Protein AF-G2FKK1-F1 (afdb_monomer)

Radius of gyration: 11.89 Å; Cα contacts (8 Å, |Δi|>4): 87; chains: 1; bounding box: 27×24×29 Å

pLDDT: mean 93.06, std 8.42, range [44.0, 98.12]

Foldseek 3Di:
DWKWFWAQDPVGIWTWTDDVVDTDIDDDNDDDHDMDDDDPPDPPVVVCVVRVDD

Structure (mmCIF, N/CA/C/O backbone):
data_AF-G2FKK1-F1
#
_entry.id   AF-G2FKK1-F1
#
loop_
_atom_site.group_PDB
_atom_site.id
_atom_site.type_symbol
_atom_site.label_atom_id
_atom_site.label_alt_id
_atom_site.label_comp_id
_atom_site.label_asym_id
_atom_site.label_entity_id
_atom_site.label_seq_id
_atom_site.pdbx_PDB_ins_code
_atom_site.Cartn_x
_atom_site.Cartn_y
_atom_site.Cartn_z
_atom_site.occupancy
_atom_site.B_iso_or_equiv
_atom_site.auth_seq_id
_atom_site.auth_comp_id
_atom_site.auth_asym_id
_atom_site.auth_atom_id
_atom_site.pdbx_PDB_model_num
ATOM 1 N N . MET A 1 1 ? -10.528 -3.391 4.702 1.00 92.50 1 MET A N 1
ATOM 2 C CA . MET A 1 1 ? -9.622 -2.360 4.155 1.00 92.50 1 MET A CA 1
ATOM 3 C C . MET A 1 1 ? -9.285 -2.729 2.718 1.00 92.50 1 MET A C 1
ATOM 5 O O . MET A 1 1 ? -9.286 -3.913 2.405 1.00 92.50 1 MET A O 1
ATOM 9 N N . ARG A 1 2 ? -9.049 -1.753 1.846 1.00 97.25 2 ARG A N 1
ATOM 10 C CA . ARG A 1 2 ? -8.541 -1.945 0.482 1.00 97.25 2 ARG A CA 1
ATOM 11 C C . ARG A 1 2 ? -7.442 -0.925 0.232 1.00 97.25 2 ARG A C 1
ATOM 13 O O . ARG A 1 2 ? -7.512 0.167 0.789 1.00 97.25 2 ARG A O 1
ATOM 20 N N . ALA A 1 3 ? -6.480 -1.259 -0.615 1.00 97.31 3 ALA A N 1
ATOM 21 C CA . ALA A 1 3 ? -5.520 -0.277 -1.093 1.00 97.31 3 ALA A CA 1
ATOM 22 C C . ALA A 1 3 ? -5.228 -0.476 -2.576 1.00 97.31 3 ALA A C 1
ATOM 24 O O . ALA A 1 3 ? -5.264 -1.599 -3.084 1.00 97.31 3 ALA A O 1
ATOM 25 N N . LYS A 1 4 ? -4.959 0.622 -3.273 1.00 97.88 4 LYS A N 1
ATOM 26 C CA . LYS A 1 4 ? -4.487 0.596 -4.653 1.00 97.88 4 LYS A CA 1
ATOM 27 C C . LYS A 1 4 ? -3.550 1.765 -4.889 1.00 97.88 4 LYS A C 1
ATOM 29 O O . LYS A 1 4 ? -3.838 2.877 -4.449 1.00 97.88 4 LYS A O 1
ATOM 34 N N . GLY A 1 5 ? -2.458 1.523 -5.596 1.00 96.94 5 GLY A N 1
ATOM 35 C CA . GLY A 1 5 ? -1.501 2.574 -5.890 1.00 96.94 5 GLY A CA 1
ATOM 36 C C . GLY A 1 5 ? -0.568 2.243 -7.036 1.00 96.94 5 GLY A C 1
ATOM 37 O O . GLY A 1 5 ? -0.375 1.080 -7.386 1.00 96.94 5 GLY A O 1
ATOM 38 N N . ILE A 1 6 ? 0.009 3.299 -7.594 1.00 97.50 6 ILE A N 1
ATOM 39 C CA . ILE A 1 6 ? 1.189 3.224 -8.449 1.00 97.50 6 ILE A CA 1
ATOM 40 C C . ILE A 1 6 ? 2.304 3.914 -7.680 1.00 97.50 6 ILE A C 1
ATOM 42 O O . ILE A 1 6 ? 2.186 5.094 -7.345 1.00 97.50 6 ILE A O 1
ATOM 46 N N . LEU A 1 7 ? 3.356 3.164 -7.382 1.00 94.56 7 LEU A N 1
ATOM 47 C CA . LEU A 1 7 ? 4.447 3.577 -6.510 1.00 94.56 7 LEU A CA 1
ATOM 48 C C . LEU A 1 7 ? 5.775 3.517 -7.255 1.00 94.56 7 LEU A C 1
ATOM 50 O O . LEU A 1 7 ? 5.965 2.659 -8.119 1.00 94.56 7 LEU A O 1
ATOM 54 N N . ARG A 1 8 ? 6.711 4.397 -6.891 1.00 92.75 8 ARG A N 1
ATOM 55 C CA . ARG A 1 8 ? 8.105 4.262 -7.325 1.00 92.75 8 ARG A CA 1
ATOM 56 C C . ARG A 1 8 ? 8.768 3.132 -6.544 1.00 92.75 8 ARG A C 1
ATOM 58 O O . ARG A 1 8 ? 8.700 3.097 -5.321 1.00 92.75 8 ARG A O 1
ATOM 65 N N . GLY A 1 9 ? 9.395 2.216 -7.267 1.00 88.19 9 GLY A N 1
ATOM 66 C CA . GLY A 1 9 ? 10.294 1.204 -6.727 1.00 88.19 9 GLY A CA 1
ATOM 67 C C . GLY A 1 9 ? 11.740 1.494 -7.102 1.00 88.19 9 GLY A C 1
ATOM 68 O O . GLY A 1 9 ? 12.031 2.413 -7.865 1.00 88.19 9 GLY A O 1
ATOM 69 N N . THR A 1 10 ? 12.651 0.659 -6.6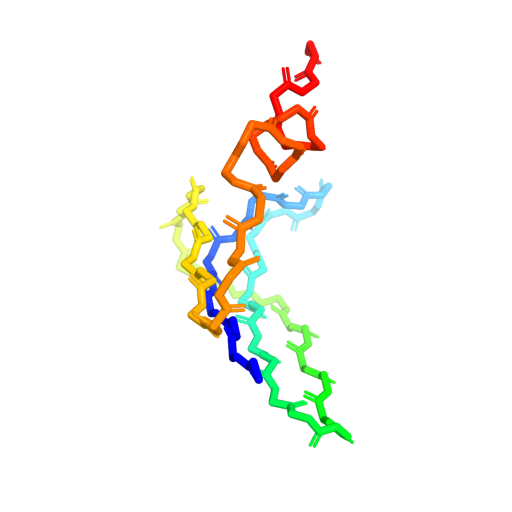10 1.00 87.31 10 THR A N 1
ATOM 70 C CA . THR A 1 10 ? 14.083 0.743 -6.937 1.00 87.31 10 THR A CA 1
ATOM 71 C C . THR A 1 10 ? 14.363 0.551 -8.430 1.00 87.31 10 THR A C 1
ATOM 73 O O . THR A 1 10 ? 15.284 1.161 -8.959 1.00 87.31 10 THR A O 1
ATOM 76 N N . ASN A 1 11 ? 13.529 -0.230 -9.126 1.00 88.12 11 ASN A N 1
ATOM 77 C CA . ASN A 1 11 ? 13.703 -0.599 -10.534 1.00 88.12 11 ASN A CA 1
ATOM 78 C C . ASN A 1 11 ? 12.547 -0.116 -11.435 1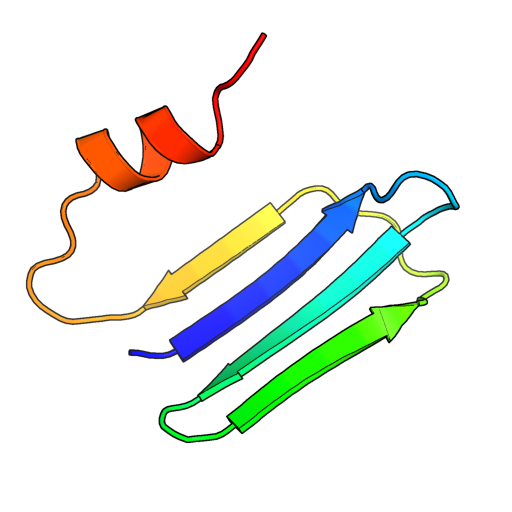.00 88.12 11 ASN A C 1
ATOM 80 O O . ASN A 1 11 ? 12.140 -0.823 -12.353 1.00 88.12 11 ASN A O 1
ATOM 84 N N . GLY A 1 12 ? 11.983 1.068 -11.167 1.00 94.00 12 GLY A N 1
ATOM 85 C CA . GLY A 1 12 ? 10.902 1.649 -11.975 1.00 94.00 12 GLY A CA 1
ATOM 86 C C . GLY A 1 12 ? 9.615 1.858 -11.183 1.00 94.00 12 GLY A C 1
ATOM 87 O O . GLY A 1 12 ? 9.653 2.378 -10.070 1.00 94.00 12 GLY A O 1
ATOM 88 N N . TYR A 1 13 ? 8.468 1.499 -11.760 1.00 97.25 13 TYR A N 1
ATOM 89 C CA . TYR A 1 13 ? 7.163 1.688 -11.126 1.00 97.25 13 TYR A CA 1
ATOM 90 C C . TYR A 1 13 ? 6.494 0.352 -10.817 1.00 97.25 13 TYR A C 1
ATOM 92 O O . TYR A 1 13 ? 6.688 -0.648 -11.509 1.00 97.25 13 TYR A O 1
ATOM 100 N N . MET A 1 14 ? 5.708 0.344 -9.745 1.00 96.62 14 MET A N 1
ATOM 101 C CA . MET A 1 14 ? 4.986 -0.826 -9.266 1.00 96.62 14 MET A CA 1
ATOM 102 C C . MET A 1 14 ? 3.507 -0.497 -9.111 1.00 96.62 14 MET A C 1
ATOM 104 O O . MET A 1 14 ? 3.141 0.529 -8.538 1.00 96.62 14 MET A O 1
ATOM 108 N N . ASN A 1 15 ? 2.652 -1.399 -9.580 1.00 97.06 15 ASN A N 1
ATOM 109 C CA . ASN A 1 15 ? 1.227 -1.398 -9.291 1.00 97.06 15 ASN A CA 1
ATOM 110 C C . ASN A 1 15 ? 0.978 -2.271 -8.060 1.00 97.06 15 ASN A C 1
ATOM 112 O O . ASN A 1 15 ? 1.274 -3.469 -8.064 1.00 97.06 15 ASN A O 1
ATOM 116 N N . LEU A 1 16 ? 0.423 -1.656 -7.021 1.00 96.56 16 LEU A N 1
ATOM 117 C CA . LEU A 1 16 ? 0.018 -2.308 -5.788 1.00 96.56 16 LEU A CA 1
ATOM 118 C C . LEU A 1 16 ? -1.503 -2.380 -5.731 1.00 96.56 16 LEU A C 1
ATOM 120 O O . LEU A 1 16 ? -2.197 -1.373 -5.884 1.00 96.56 16 LEU A O 1
ATOM 124 N N .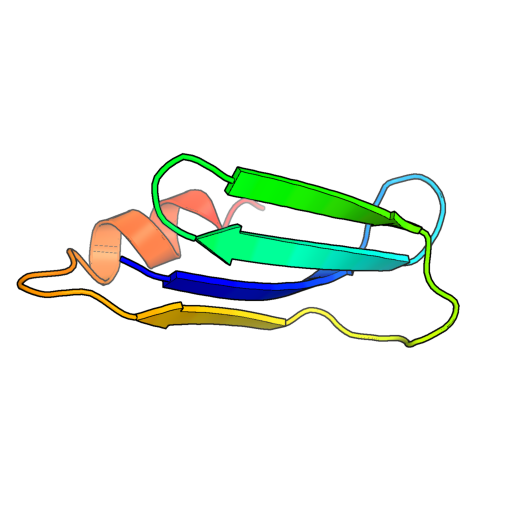 GLN A 1 17 ? -2.016 -3.568 -5.432 1.00 98.12 17 GLN A N 1
ATOM 125 C CA . GLN A 1 17 ? -3.420 -3.797 -5.136 1.00 98.12 17 GLN A CA 1
ATOM 126 C C . GLN A 1 17 ? -3.553 -4.709 -3.918 1.00 98.12 17 GLN A C 1
ATOM 128 O O . GLN A 1 17 ? -3.004 -5.808 -3.881 1.00 98.12 17 GLN A O 1
ATOM 133 N N . TYR A 1 18 ? -4.322 -4.256 -2.934 1.00 97.81 18 TYR A N 1
ATOM 134 C CA . TYR A 1 18 ? -4.600 -4.989 -1.709 1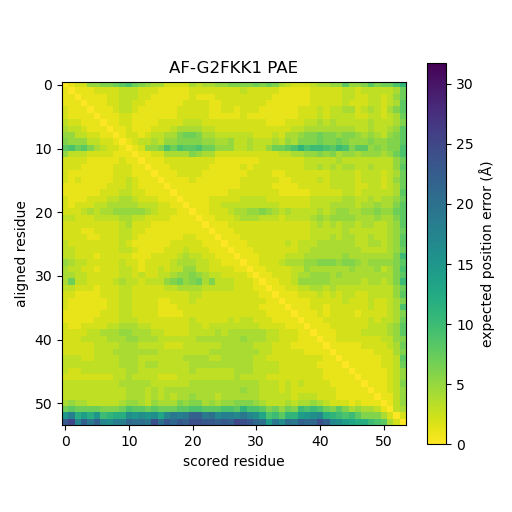.00 97.81 18 TYR A CA 1
ATOM 135 C C . TYR A 1 18 ? -6.103 -5.122 -1.462 1.00 97.81 18 TYR A C 1
ATOM 137 O O . TYR A 1 18 ? -6.862 -4.146 -1.522 1.00 97.81 18 TYR A O 1
ATOM 145 N N . LEU A 1 19 ? -6.500 -6.339 -1.103 1.00 97.25 19 LEU A N 1
ATOM 146 C CA . LEU A 1 19 ? -7.777 -6.715 -0.510 1.00 97.25 19 LEU A CA 1
ATOM 147 C C . LEU A 1 19 ? -7.489 -7.612 0.710 1.00 97.25 19 LEU A C 1
ATOM 149 O O . LEU A 1 19 ? -6.411 -8.200 0.795 1.00 97.25 19 LEU A O 1
ATOM 153 N N . PRO A 1 20 ? -8.426 -7.775 1.657 1.00 95.50 20 PRO A N 1
ATOM 154 C CA . PRO A 1 20 ? -8.223 -8.696 2.772 1.00 95.50 20 PRO A CA 1
ATOM 155 C C . PRO A 1 20 ? -7.915 -10.112 2.262 1.00 95.50 20 PRO A C 1
ATOM 157 O O . PRO A 1 20 ? -8.666 -10.651 1.454 1.00 95.50 20 PRO A O 1
ATOM 160 N N . GLY A 1 21 ? -6.789 -10.680 2.701 1.00 96.12 21 GLY A N 1
ATOM 161 C CA . GLY A 1 21 ? -6.307 -11.993 2.254 1.00 96.12 21 GLY A CA 1
ATOM 162 C C . GLY A 1 21 ? -5.627 -12.014 0.879 1.00 96.12 21 GLY A C 1
ATOM 163 O O . GLY A 1 21 ? -5.208 -13.079 0.438 1.00 96.12 21 GLY A O 1
ATOM 164 N N . HIS A 1 22 ? -5.490 -10.872 0.196 1.00 97.19 2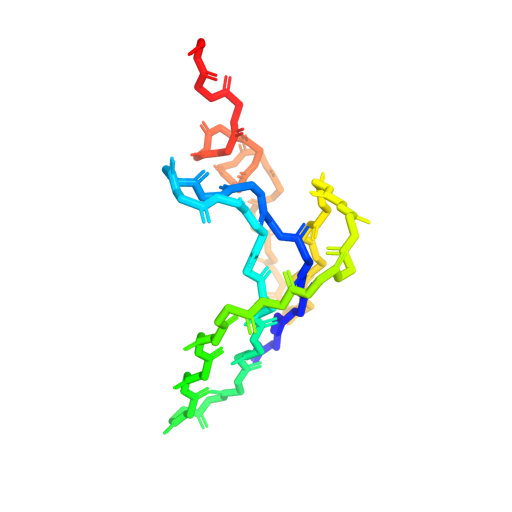2 HIS A N 1
ATOM 165 C CA . HIS A 1 22 ? -4.876 -10.814 -1.129 1.00 97.19 22 HIS A CA 1
ATOM 166 C C . HIS A 1 22 ? -4.036 -9.549 -1.327 1.00 97.19 22 HIS A C 1
ATOM 168 O O . HIS A 1 22 ? -4.556 -8.434 -1.376 1.00 97.19 22 HIS A O 1
ATOM 174 N N . LEU A 1 23 ? -2.729 -9.733 -1.505 1.00 96.81 23 LEU A N 1
ATOM 175 C CA . LEU A 1 23 ? -1.796 -8.676 -1.872 1.00 96.81 23 LEU A CA 1
ATOM 176 C C . LEU A 1 23 ? -1.176 -9.007 -3.227 1.00 96.81 23 LEU A C 1
ATOM 178 O O . LEU A 1 23 ? -0.602 -10.078 -3.407 1.00 96.81 23 LEU A O 1
ATOM 182 N N . LYS A 1 24 ? -1.266 -8.064 -4.162 1.00 97.69 24 LYS A N 1
ATOM 183 C CA . LYS A 1 24 ? -0.609 -8.143 -5.461 1.00 97.69 24 LYS A CA 1
ATOM 184 C C . LYS A 1 24 ? 0.269 -6.919 -5.659 1.00 97.69 24 LYS A C 1
ATOM 186 O O . LYS A 1 24 ? -0.209 -5.789 -5.576 1.00 97.69 24 LYS A O 1
ATOM 191 N N . ILE A 1 25 ? 1.540 -7.164 -5.951 1.00 96.00 25 ILE A N 1
ATOM 192 C CA . ILE A 1 25 ? 2.524 -6.143 -6.302 1.00 96.00 25 ILE A CA 1
ATOM 193 C C . ILE A 1 25 ? 3.206 -6.621 -7.576 1.00 96.00 25 ILE A C 1
ATOM 195 O O . ILE A 1 25 ? 3.743 -7.726 -7.609 1.00 96.00 25 ILE A O 1
ATOM 199 N N . ILE A 1 26 ? 3.127 -5.824 -8.636 1.00 97.12 26 ILE A N 1
ATOM 200 C CA . ILE A 1 26 ? 3.729 -6.142 -9.934 1.00 97.12 26 ILE A CA 1
ATOM 201 C C . ILE A 1 26 ? 4.412 -4.907 -10.512 1.00 97.12 26 ILE A C 1
ATOM 203 O O . ILE A 1 26 ? 3.928 -3.791 -10.320 1.00 97.12 26 ILE A O 1
ATOM 207 N N . ASN A 1 27 ? 5.500 -5.107 -11.254 1.00 96.75 27 ASN A N 1
ATOM 208 C CA . ASN A 1 27 ? 6.112 -4.036 -12.039 1.00 96.75 27 ASN A CA 1
ATOM 209 C C . ASN A 1 27 ? 5.129 -3.537 -13.105 1.00 96.75 27 ASN A C 1
ATOM 211 O O . ASN A 1 27 ? 4.327 -4.312 -13.637 1.00 96.75 27 ASN A O 1
ATOM 215 N N . CYS A 1 28 ? 5.182 -2.246 -13.412 1.00 95.62 28 CYS A N 1
ATOM 216 C CA . CYS A 1 28 ? 4.379 -1.649 -14.468 1.00 95.62 28 CYS A CA 1
ATOM 217 C C . CYS A 1 28 ? 5.100 -0.474 -15.139 1.00 95.62 28 CYS A C 1
ATOM 219 O O . CYS A 1 28 ? 5.950 0.181 -14.541 1.00 95.62 28 CYS A O 1
ATOM 221 N N . ASP A 1 29 ? 4.700 -0.175 -16.376 1.00 96.06 29 ASP A N 1
ATOM 222 C CA . ASP A 1 29 ? 5.230 0.969 -17.134 1.00 96.06 29 ASP A CA 1
ATOM 223 C C . ASP A 1 29 ? 4.526 2.288 -16.774 1.00 96.06 29 ASP A C 1
ATOM 225 O O . ASP A 1 29 ? 5.005 3.383 -17.082 1.00 96.06 29 ASP A O 1
ATOM 229 N N . ALA A 1 30 ? 3.368 2.192 -16.114 1.00 95.56 30 ALA A N 1
ATOM 230 C CA . ALA A 1 30 ? 2.588 3.342 -15.691 1.00 95.56 30 ALA A CA 1
ATOM 231 C C . ALA A 1 30 ? 3.331 4.113 -14.593 1.00 95.56 30 ALA A C 1
ATOM 233 O O . ALA A 1 30 ? 3.651 3.570 -13.538 1.00 95.56 30 ALA A O 1
ATOM 234 N N . ARG A 1 31 ? 3.573 5.405 -14.832 1.00 95.06 31 ARG A N 1
ATOM 235 C CA . ARG A 1 31 ? 4.278 6.280 -13.890 1.00 95.06 31 ARG A CA 1
ATOM 236 C C . ARG A 1 31 ? 3.319 6.836 -12.844 1.00 95.06 31 ARG A C 1
ATOM 238 O O . ARG A 1 31 ? 2.214 7.258 -13.174 1.00 95.06 31 ARG A O 1
ATOM 245 N N . GLY A 1 32 ? 3.761 6.897 -11.593 1.00 92.69 32 GLY A N 1
ATOM 246 C CA . GLY A 1 32 ? 2.970 7.456 -10.502 1.00 92.69 32 GLY A CA 1
ATOM 247 C C . GLY A 1 32 ? 3.685 7.390 -9.158 1.00 92.69 32 GLY A C 1
ATOM 248 O O . GLY A 1 32 ? 4.704 6.718 -9.015 1.00 92.69 32 GLY A O 1
ATOM 249 N N . ASN A 1 33 ? 3.163 8.129 -8.185 1.00 92.75 33 ASN A N 1
ATOM 250 C CA . ASN A 1 33 ? 3.593 8.043 -6.792 1.00 92.75 33 ASN A CA 1
ATOM 251 C C . ASN A 1 33 ? 2.406 8.325 -5.869 1.00 92.75 33 ASN A C 1
ATOM 253 O O . ASN A 1 33 ? 2.365 9.322 -5.154 1.00 92.75 33 ASN A O 1
ATOM 257 N N . MET A 1 34 ? 1.378 7.494 -5.992 1.00 93.69 34 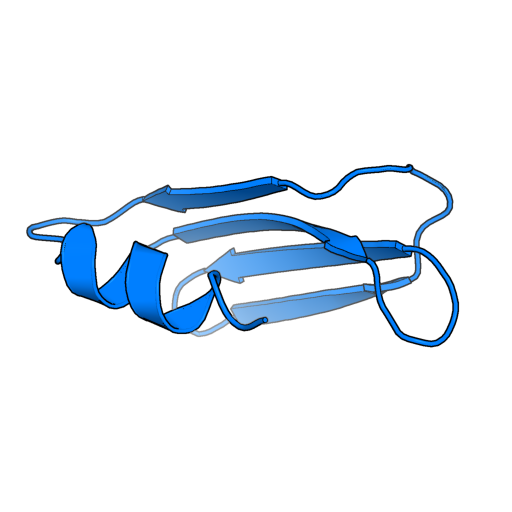MET A N 1
ATOM 258 C CA . MET A 1 34 ? 0.119 7.671 -5.290 1.00 93.69 34 MET A CA 1
ATOM 259 C C . MET A 1 34 ? -0.354 6.337 -4.733 1.00 93.69 34 MET A C 1
ATOM 261 O O . MET A 1 34 ? -0.411 5.339 -5.452 1.00 93.69 34 MET A O 1
ATOM 265 N N . LEU A 1 35 ? -0.764 6.356 -3.467 1.00 94.38 35 LEU A N 1
ATOM 266 C CA . LEU A 1 35 ? -1.413 5.246 -2.789 1.00 94.38 35 LEU A CA 1
ATOM 267 C C . LEU A 1 35 ? -2.742 5.722 -2.210 1.00 94.38 35 LEU A C 1
ATOM 269 O O . LEU A 1 35 ? -2.793 6.690 -1.456 1.00 94.38 35 LEU A O 1
ATOM 273 N N . CYS A 1 36 ? -3.820 5.029 -2.557 1.00 95.69 36 CYS A N 1
ATOM 274 C CA . CYS A 1 36 ? -5.130 5.221 -1.957 1.00 95.69 36 CYS A CA 1
ATOM 275 C C . CYS A 1 36 ? -5.423 4.047 -1.023 1.00 95.69 36 CYS A C 1
ATOM 277 O O . CYS A 1 36 ? -5.348 2.889 -1.442 1.00 95.69 36 CYS A O 1
ATOM 279 N N . ILE A 1 37 ? -5.774 4.347 0.228 1.00 96.25 37 ILE A N 1
ATOM 280 C CA . ILE A 1 37 ? -6.149 3.369 1.252 1.00 96.25 37 ILE A CA 1
ATOM 281 C C . ILE A 1 37 ? -7.572 3.691 1.705 1.00 96.25 37 ILE A C 1
ATOM 283 O O . ILE A 1 37 ? -7.880 4.832 2.038 1.00 96.25 37 ILE A O 1
ATOM 287 N N . ILE A 1 38 ? -8.442 2.681 1.713 1.00 96.19 38 ILE A N 1
ATOM 288 C CA . ILE A 1 38 ? -9.853 2.804 2.086 1.00 96.19 38 ILE A CA 1
ATOM 289 C C . ILE A 1 38 ? -10.155 1.818 3.214 1.00 96.19 38 ILE A C 1
ATOM 291 O O . ILE A 1 38 ? -9.945 0.605 3.095 1.00 96.19 38 ILE A O 1
ATOM 295 N N . GLY A 1 39 ? -10.687 2.327 4.317 1.00 95.62 39 GLY A N 1
ATOM 296 C CA . GLY A 1 39 ? -11.009 1.558 5.512 1.00 95.62 39 GLY A CA 1
ATOM 297 C C . GLY A 1 39 ? -11.831 2.383 6.495 1.00 95.62 39 GLY A C 1
ATOM 298 O O . GLY A 1 39 ? -12.074 3.563 6.260 1.00 95.62 39 GLY A O 1
ATOM 299 N N . ARG A 1 40 ? -12.279 1.738 7.572 1.00 96.69 40 ARG A N 1
ATOM 300 C CA . ARG A 1 40 ? -12.954 2.403 8.694 1.00 96.69 40 ARG A CA 1
ATOM 301 C C . ARG A 1 40 ? -11.908 2.809 9.727 1.00 96.69 40 ARG A C 1
ATOM 303 O O . ARG A 1 40 ? -10.940 2.067 9.889 1.00 96.69 40 ARG A O 1
ATOM 310 N N . ASP A 1 41 ? -12.109 3.967 10.353 1.00 96.94 41 ASP A N 1
ATOM 311 C CA . ASP A 1 41 ? -11.298 4.478 11.469 1.00 96.94 41 ASP A CA 1
ATOM 312 C C . ASP A 1 41 ? -9.787 4.494 11.183 1.00 96.94 41 ASP A C 1
ATOM 314 O O . ASP A 1 41 ? -8.958 4.145 12.019 1.00 96.94 41 ASP A O 1
ATOM 318 N N . LEU A 1 42 ? -9.419 4.878 9.955 1.00 94.75 42 LEU A N 1
ATOM 319 C CA . LEU A 1 42 ? -8.019 4.963 9.552 1.00 94.75 42 LEU A CA 1
ATOM 320 C C . LEU A 1 42 ? -7.313 6.115 10.273 1.00 94.75 42 LEU A C 1
ATOM 322 O O . LEU A 1 42 ? -7.729 7.271 10.172 1.00 94.75 42 LEU A O 1
ATOM 326 N N . ASN A 1 43 ? -6.179 5.816 10.905 1.00 95.06 43 ASN A N 1
ATOM 327 C CA . ASN A 1 43 ? -5.298 6.833 11.460 1.00 95.06 43 ASN A CA 1
ATOM 328 C C . ASN A 1 43 ? -4.520 7.534 10.338 1.00 95.06 43 ASN A C 1
ATOM 330 O O . ASN A 1 43 ? -3.466 7.081 9.891 1.00 95.06 43 ASN A O 1
ATOM 334 N N . ARG A 1 44 ? -5.051 8.662 9.860 1.00 91.88 44 ARG A N 1
ATOM 335 C CA . ARG A 1 44 ? -4.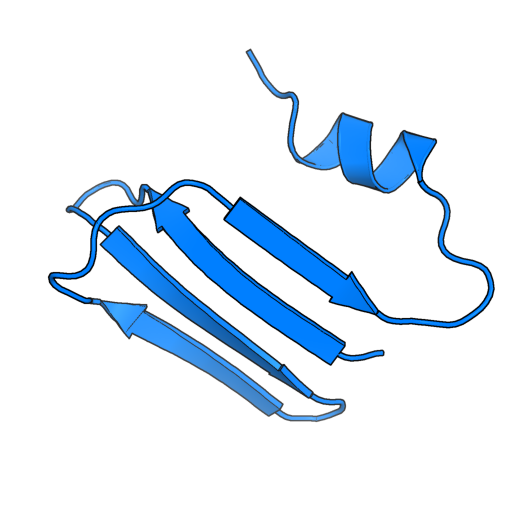437 9.417 8.761 1.00 91.88 44 ARG A CA 1
ATOM 336 C C . ARG A 1 44 ? -3.020 9.889 9.090 1.00 91.88 44 ARG A C 1
ATOM 338 O O . ARG A 1 44 ? -2.183 9.888 8.196 1.00 91.88 44 ARG A O 1
ATOM 345 N N . GLN A 1 45 ? -2.759 10.328 10.321 1.00 93.62 45 GLN A N 1
ATOM 346 C CA . GLN A 1 45 ? -1.453 10.883 10.692 1.00 93.62 45 GLN A CA 1
ATOM 347 C C . GLN A 1 45 ? -0.368 9.809 10.680 1.00 93.62 45 GLN A C 1
ATOM 349 O O . GLN A 1 45 ? 0.693 10.029 10.109 1.00 93.62 45 GLN A O 1
ATOM 354 N N . GLU A 1 46 ? -0.666 8.635 11.230 1.00 93.56 46 GLU A N 1
ATOM 355 C CA . GLU A 1 46 ? 0.235 7.483 11.191 1.00 93.56 46 GLU A CA 1
ATOM 356 C C . GLU A 1 46 ? 0.489 7.015 9.757 1.00 93.56 46 GLU A C 1
ATOM 358 O O . GLU A 1 46 ? 1.638 6.835 9.366 1.00 93.56 46 GLU A O 1
ATOM 363 N N . LEU A 1 47 ? -0.564 6.906 8.936 1.00 92.44 47 LEU A N 1
ATOM 364 C CA . LEU A 1 47 ? -0.417 6.546 7.524 1.00 92.44 47 LEU A CA 1
ATOM 365 C C . LEU A 1 47 ? 0.465 7.547 6.771 1.00 92.44 47 LEU A C 1
ATOM 367 O O . LEU A 1 47 ? 1.347 7.138 6.029 1.00 92.44 47 LEU A O 1
ATOM 371 N N . VAL A 1 48 ? 0.260 8.850 6.968 1.00 91.00 48 VAL A N 1
ATOM 372 C CA . VAL A 1 48 ? 1.126 9.876 6.373 1.00 91.00 48 VAL A CA 1
ATOM 373 C C . VAL A 1 48 ? 2.559 9.727 6.892 1.00 91.00 48 VAL A C 1
ATOM 375 O O . VAL A 1 48 ? 3.479 9.711 6.086 1.00 91.00 48 VAL A O 1
ATOM 378 N N . GLY A 1 49 ? 2.756 9.527 8.197 1.00 92.94 49 GLY A N 1
ATOM 379 C CA . GLY A 1 49 ? 4.079 9.330 8.798 1.00 92.94 49 GLY A CA 1
ATOM 380 C C . 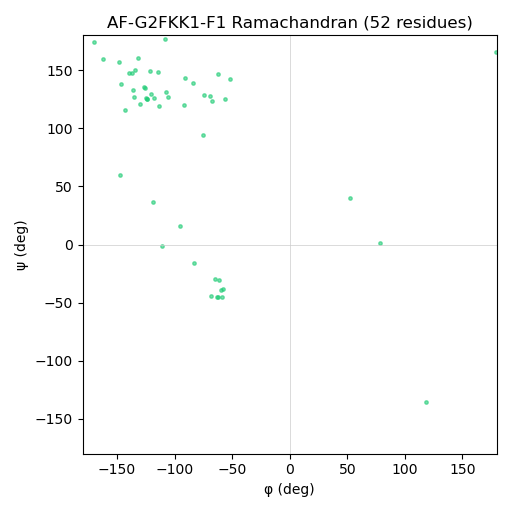GLY A 1 49 ? 4.852 8.140 8.221 1.00 92.94 49 GLY A C 1
ATOM 381 O O . GLY A 1 49 ? 6.046 8.261 7.972 1.00 92.94 49 GLY A O 1
ATOM 382 N N . LEU A 1 50 ? 4.176 7.026 7.924 1.00 91.44 50 LEU A N 1
ATOM 383 C CA . LEU A 1 50 ? 4.792 5.845 7.305 1.00 91.44 50 LEU A CA 1
ATOM 384 C C . LEU A 1 50 ? 5.304 6.096 5.878 1.00 91.44 50 LEU A C 1
ATOM 386 O O . LEU A 1 50 ? 6.251 5.441 5.448 1.00 91.44 50 LEU A O 1
ATOM 390 N N . PHE A 1 51 ? 4.673 7.010 5.135 1.00 86.75 51 PHE A N 1
ATOM 391 C CA . PHE A 1 51 ? 4.975 7.262 3.719 1.00 86.75 51 PHE A CA 1
ATOM 392 C C . PHE A 1 51 ? 5.642 8.622 3.451 1.00 86.75 51 PHE A C 1
ATOM 394 O O . PHE A 1 51 ? 5.970 8.910 2.303 1.00 86.75 51 PHE A O 1
ATOM 401 N N . CYS A 1 52 ? 5.855 9.448 4.478 1.00 79.12 52 CYS A N 1
ATOM 402 C CA . CYS A 1 52 ? 6.530 10.749 4.394 1.00 79.12 52 CYS A CA 1
ATOM 403 C C . CYS A 1 52 ? 8.029 10.700 4.738 1.00 79.12 52 CYS A C 1
ATOM 405 O O . CYS A 1 52 ? 8.599 11.754 5.003 1.00 79.12 52 CYS A O 1
ATOM 407 N N . GLY A 1 53 ? 8.655 9.517 4.762 1.00 67.19 53 GLY A N 1
ATOM 408 C CA . GLY A 1 53 ? 10.101 9.395 4.994 1.00 67.19 53 GLY A CA 1
ATOM 409 C C . GLY A 1 53 ? 10.927 10.285 4.050 1.00 67.19 53 GLY A C 1
ATOM 410 O O . GLY A 1 53 ? 10.533 10.452 2.894 1.00 67.19 53 GLY A O 1
ATOM 411 N N . GLU A 1 54 ? 12.013 10.861 4.591 1.00 44.00 54 GLU A N 1
ATOM 412 C CA . GLU A 1 54 ? 12.966 11.780 3.928 1.00 44.00 54 GLU A CA 1
ATOM 413 C C . GLU A 1 54 ? 13.472 11.298 2.559 1.00 44.00 54 GLU A C 1
ATOM 415 O O . GLU A 1 54 ? 13.775 10.089 2.414 1.00 44.00 54 GLU A O 1
#

Mean predicted aligned error: 3.26 Å

Sequence (54 aa):
MRAKGILRGTNGYMNLQYLPGHLKIINCDARGNMLCIIGRDLNRQELVGLFCGE

Secondary structure (DSSP, 8-state):
-EEEEEEEETTEEEEEEEETTEEEEEEES----EEEEE-SS--HHHHHHHH---

Solvent-accessible surface area (backbone atoms only — not comparable to full-atom values): 3306 Å² total; per-residue (Å²): 98,39,37,44,30,28,34,70,50,99,89,50,25,28,42,38,42,37,44,84,98,43,80,46,77,43,80,43,90,62,84,49,79,47,77,49,77,49,65,80,91,68,60,62,67,61,56,48,59,73,72,61,67,132

Nearest PDB structures (foldseek):
  8fkx-assembly1_SM  TM=4.584E-01  e=2.870E+00  Homo sapiens
  5e0v-assembly1_A  TM=5.621E-01  e=5.852E+00  Homo sapiens
  8fky-assembly1_S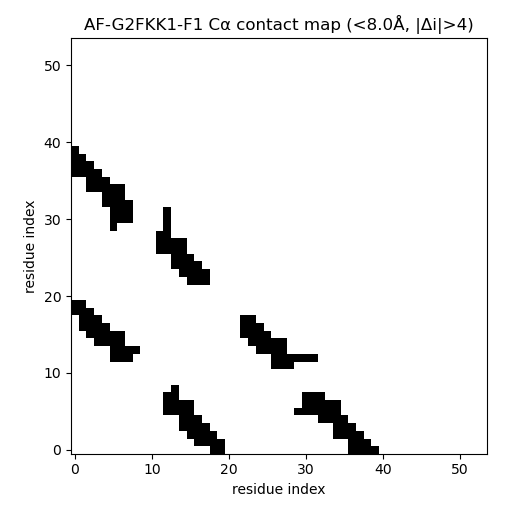M  TM=4.294E-01  e=5.485E+00  Homo sapiens